Protein AF-A0A430R214-F1 (afdb_monomer_lite)

Secondary structure (DSSP, 8-state):
-PPEE-S--HHHHSS-HHHHHHHHHHHHHHHHHHHHSPPPTT--HHHHHHHHHHHHHHHHHHHHHHHHHHHHTTSSHHHHHHHHHHHTTS-GGGTTS-STTHHHHHHHHHHHHTT-EE-HHHHHHHHT--

Organism: Thermus scotoductus (NCBI:txid37636)

Sequence (130 aa):
MGIPWYFHRSRLWEQDCPTTLKWLWGLWGYYRGLYERPLEEGETREDREEALLEFWCDDWLSLFNLLEAAWRKGCGWEEARRFLEEALTYPPFLRDVEYWPAWMEAFFLHAEAHGKEVAPEARANLLNGL

Foldseek 3Di:
DADADDLDPVVLLPDDLVVLVVLLVVLVVVLVCLQPDDADVVGDPVNSLVVVLVVLQPVVSSNVSSLVSCVVVVHPVVVSVVSVVVVLCRNPQSVPFDDPPRSVVSSQVSNVVVVYHYDPVVSCDRRVDD

Radius of gyration: 14.96 Å; chains: 1; bounding box: 35×36×42 Å

pLDDT: mean 70.32, std 10.88, range [33.16, 91.12]

Structure (mmCIF, N/CA/C/O backbone):
data_AF-A0A430R214-F1
#
_entry.id   AF-A0A430R214-F1
#
loop_
_atom_site.group_PDB
_atom_site.id
_atom_site.type_symbol
_atom_site.label_atom_id
_atom_site.label_alt_id
_atom_site.label_comp_id
_atom_site.label_asym_id
_atom_site.label_entity_id
_atom_site.label_seq_id
_atom_site.pdbx_PDB_ins_code
_atom_site.Cartn_x
_atom_site.Cartn_y
_atom_site.Cartn_z
_atom_site.occupancy
_atom_site.B_iso_or_equiv
_atom_site.auth_seq_id
_atom_site.auth_comp_id
_atom_site.auth_asym_id
_atom_site.auth_atom_id
_atom_site.pdbx_PDB_model_num
ATOM 1 N N . MET A 1 1 ? -5.254 20.655 -10.241 1.00 33.16 1 MET A N 1
AT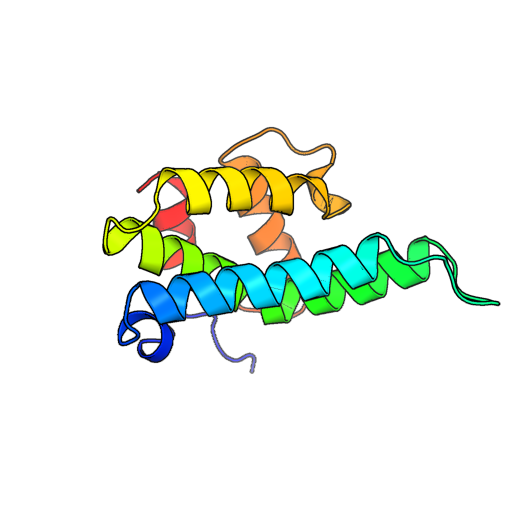OM 2 C CA . MET A 1 1 ? -5.299 20.655 -8.765 1.00 33.16 1 MET A CA 1
ATOM 3 C C . MET A 1 1 ? -5.602 19.227 -8.366 1.00 33.16 1 MET A C 1
ATOM 5 O O . MET A 1 1 ? -6.641 18.727 -8.783 1.00 33.16 1 MET A O 1
ATOM 9 N N . GLY A 1 2 ? -4.637 18.545 -7.744 1.00 35.84 2 GLY A N 1
ATOM 10 C CA . GLY A 1 2 ? -4.799 17.157 -7.305 1.00 35.84 2 GLY A CA 1
ATOM 11 C C . GLY A 1 2 ? -5.877 17.064 -6.229 1.00 35.84 2 GLY A C 1
ATOM 12 O O . GLY A 1 2 ? -6.150 18.044 -5.542 1.00 35.84 2 GLY A O 1
ATOM 13 N N . ILE A 1 3 ? -6.547 15.918 -6.139 1.00 38.62 3 ILE A N 1
ATOM 14 C CA . ILE A 1 3 ? -7.478 15.648 -5.042 1.00 38.62 3 ILE A CA 1
ATOM 15 C C . ILE A 1 3 ? -6.609 15.325 -3.818 1.00 38.62 3 ILE A C 1
ATOM 17 O O . ILE A 1 3 ? -5.824 14.375 -3.913 1.00 38.62 3 ILE A O 1
ATOM 21 N N . PRO A 1 4 ? -6.727 16.066 -2.702 1.00 40.53 4 PRO A N 1
ATOM 22 C CA . PRO A 1 4 ? -5.909 15.805 -1.528 1.00 40.53 4 PRO A CA 1
ATOM 23 C C . PRO A 1 4 ? -6.140 14.379 -1.015 1.00 40.53 4 PRO A C 1
ATOM 25 O O . PRO A 1 4 ? -7.283 13.915 -0.928 1.00 40.53 4 PRO A O 1
ATOM 28 N N . TRP A 1 5 ? -5.067 13.663 -0.675 1.00 47.09 5 TRP A N 1
ATOM 29 C CA . TRP A 1 5 ? -5.125 12.416 0.084 1.00 47.09 5 TRP A CA 1
ATOM 30 C C . TRP A 1 5 ? -5.546 12.728 1.503 1.00 47.09 5 TRP A C 1
ATOM 32 O O . TRP A 1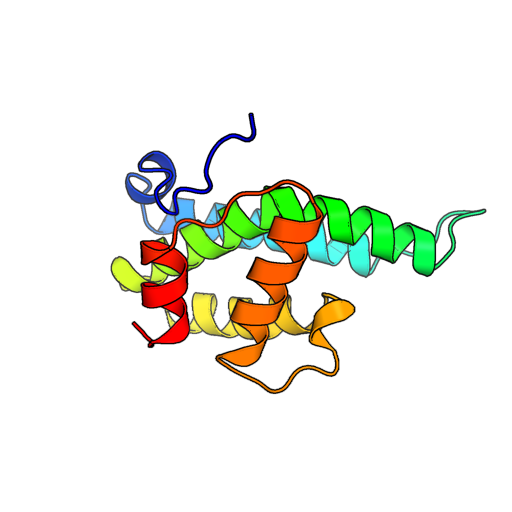 5 ? -4.747 12.886 2.424 1.00 47.09 5 TRP A O 1
ATOM 42 N N . TYR A 1 6 ? -6.844 12.695 1.701 1.00 47.41 6 TYR A N 1
ATOM 43 C CA . TYR A 1 6 ? -7.361 12.377 3.005 1.00 47.41 6 TYR A CA 1
ATOM 44 C C . TYR A 1 6 ? -7.204 10.863 3.179 1.00 47.41 6 TYR A C 1
ATOM 46 O O . TYR A 1 6 ? -7.914 10.069 2.554 1.00 47.41 6 TYR A O 1
ATOM 54 N N . PHE A 1 7 ? -6.308 10.441 4.076 1.00 49.00 7 PHE A N 1
ATOM 55 C CA . PHE A 1 7 ? -6.700 9.315 4.923 1.00 49.00 7 PHE A CA 1
ATOM 56 C C . PHE A 1 7 ? -8.074 9.683 5.465 1.00 49.00 7 PHE A C 1
ATOM 58 O O . PHE A 1 7 ? -8.263 10.842 5.822 1.00 49.00 7 PHE A O 1
ATOM 65 N N . HIS A 1 8 ? -9.016 8.739 5.459 1.00 48.41 8 HIS A N 1
ATOM 66 C CA . HIS A 1 8 ? -10.458 8.958 5.682 1.00 48.41 8 HIS A CA 1
ATOM 67 C C . HIS A 1 8 ? -11.295 9.001 4.395 1.00 48.41 8 HIS A C 1
ATOM 69 O O . HIS A 1 8 ? -12.075 9.922 4.151 1.00 48.41 8 HIS A O 1
ATOM 75 N N . ARG A 1 9 ? -11.301 7.900 3.633 1.00 54.56 9 ARG A N 1
ATOM 76 C CA . ARG A 1 9 ? -12.581 7.508 3.023 1.00 54.56 9 ARG A CA 1
ATOM 77 C C . ARG A 1 9 ? -13.467 6.984 4.152 1.00 54.56 9 ARG A C 1
ATOM 79 O O . ARG A 1 9 ? -13.406 5.799 4.460 1.00 54.56 9 ARG A O 1
ATOM 86 N N . SER A 1 10 ? -14.287 7.850 4.756 1.00 54.88 10 SER A N 1
ATOM 87 C CA . SER A 1 10 ? -15.274 7.484 5.799 1.00 54.88 10 SER A CA 1
ATOM 88 C C . SER A 1 10 ? -16.050 6.206 5.452 1.00 54.88 10 SER A C 1
ATOM 90 O O . SER A 1 10 ? -16.293 5.346 6.293 1.00 54.88 10 SER A O 1
ATOM 92 N N . ARG A 1 11 ? -16.321 6.022 4.160 1.00 57.91 11 ARG A N 1
ATOM 93 C CA . ARG A 1 11 ? -16.996 4.860 3.584 1.00 57.91 11 ARG A CA 1
ATOM 94 C C . ARG A 1 11 ? -16.297 3.511 3.807 1.00 57.91 11 ARG A C 1
ATOM 96 O O . ARG A 1 11 ? -16.968 2.487 3.781 1.00 57.91 11 ARG A O 1
ATOM 103 N N . LEU A 1 12 ? -14.975 3.478 3.993 1.00 60.97 12 LEU A N 1
ATOM 104 C CA . LEU A 1 12 ? -14.231 2.253 4.337 1.00 60.97 12 LEU A CA 1
ATOM 105 C C . LEU A 1 12 ? -14.349 1.927 5.832 1.00 60.97 12 LEU A C 1
ATOM 107 O O . LEU A 1 12 ? -14.280 0.767 6.238 1.00 60.97 12 LEU A O 1
ATOM 111 N N . TRP A 1 13 ? -14.580 2.944 6.658 1.00 62.25 13 TRP A N 1
ATOM 112 C CA . TRP A 1 13 ? -14.736 2.793 8.099 1.00 62.25 13 TRP A CA 1
ATOM 113 C C . TRP A 1 13 ? -16.125 2.312 8.488 1.00 62.25 13 TRP A C 1
ATOM 115 O O . TRP A 1 13 ? -16.241 1.492 9.393 1.00 62.25 13 TRP A O 1
ATOM 125 N N . GLU A 1 14 ? -17.147 2.755 7.760 1.00 67.19 14 GLU A N 1
ATOM 126 C CA . GLU A 1 14 ? -18.545 2.352 7.945 1.00 67.19 14 GLU A CA 1
ATOM 127 C C . GLU A 1 14 ? -18.802 0.861 7.654 1.00 67.19 14 GLU A C 1
ATOM 129 O O . GLU A 1 14 ? -19.845 0.334 8.033 1.00 67.19 14 GLU A O 1
ATOM 134 N N . GLN A 1 15 ? -17.871 0.162 6.995 1.00 73.06 15 GLN A N 1
ATOM 135 C CA . GLN A 1 15 ? -18.011 -1.268 6.697 1.00 73.06 15 GLN A CA 1
ATOM 136 C C . GLN A 1 15 ? -17.850 -2.142 7.949 1.00 73.06 15 GLN A C 1
ATOM 138 O O . GLN A 1 15 ? -17.120 -1.792 8.873 1.00 73.06 15 GLN A O 1
ATOM 143 N N . ASP A 1 16 ? -18.478 -3.316 7.986 1.00 80.69 16 ASP A N 1
ATOM 144 C CA . ASP A 1 16 ? -18.232 -4.288 9.055 1.00 80.69 16 ASP A CA 1
ATOM 145 C C . ASP A 1 16 ? -16.861 -4.984 8.899 1.00 80.69 16 ASP A C 1
ATOM 147 O O . ASP A 1 16 ? -16.238 -4.962 7.835 1.00 80.69 16 ASP A O 1
ATOM 151 N N . CYS A 1 17 ? -16.361 -5.589 9.982 1.00 75.38 17 CYS A N 1
ATOM 152 C CA . CYS A 1 17 ? -15.065 -6.278 9.983 1.00 75.38 17 CYS A CA 1
ATOM 153 C C . CYS A 1 17 ? -14.944 -7.381 8.911 1.00 75.38 17 CYS A C 1
ATOM 155 O O . CYS A 1 17 ? -13.919 -7.412 8.226 1.00 75.38 17 CYS A O 1
ATOM 157 N N . PRO A 1 18 ? -15.944 -8.267 8.706 1.00 80.88 18 PRO A N 1
ATOM 158 C CA . PRO A 1 18 ? -15.879 -9.275 7.649 1.00 80.88 18 PRO A CA 1
ATOM 159 C C . PRO A 1 18 ? -15.723 -8.668 6.255 1.00 80.88 18 PRO A C 1
ATOM 161 O O . PRO A 1 18 ? -14.936 -9.168 5.450 1.00 80.88 18 PRO A O 1
ATOM 164 N N . THR A 1 19 ? -16.431 -7.574 5.971 1.00 82.19 19 THR A N 1
ATOM 165 C CA . THR A 1 19 ? -16.327 -6.881 4.689 1.00 82.19 19 THR A CA 1
ATOM 166 C C . THR A 1 19 ? -14.953 -6.235 4.553 1.00 82.19 19 THR A C 1
ATOM 168 O O . THR A 1 19 ? -14.278 -6.500 3.561 1.00 82.19 19 THR A O 1
ATOM 171 N N . THR A 1 20 ? -14.479 -5.493 5.561 1.00 75.75 20 THR A N 1
ATOM 172 C CA . THR A 1 20 ? -13.132 -4.890 5.567 1.00 75.75 20 THR A CA 1
ATOM 173 C C . THR A 1 20 ? -12.041 -5.930 5.284 1.00 75.75 20 THR A C 1
ATOM 175 O O . THR A 1 20 ? -11.224 -5.728 4.386 1.00 75.75 20 THR A O 1
ATOM 178 N N . LEU A 1 21 ? -12.063 -7.074 5.976 1.00 75.62 21 LEU A N 1
ATOM 179 C CA . LEU A 1 21 ? -11.090 -8.148 5.758 1.00 75.62 21 LEU A CA 1
ATOM 180 C C . LEU A 1 21 ? -11.227 -8.770 4.363 1.00 75.62 21 LEU A C 1
ATOM 182 O O . LEU A 1 21 ? -10.223 -9.013 3.702 1.00 75.62 21 LEU A O 1
ATOM 186 N N . LYS A 1 22 ? -12.448 -8.990 3.863 1.00 82.94 22 LYS A N 1
ATOM 187 C CA . LYS A 1 22 ? -12.668 -9.517 2.506 1.00 82.94 22 LYS A CA 1
ATOM 188 C C . LYS A 1 22 ? -12.078 -8.603 1.429 1.00 82.94 22 LYS A C 1
ATOM 190 O O . LYS A 1 22 ? -11.460 -9.104 0.493 1.00 82.94 22 LYS A O 1
ATOM 195 N N . TRP A 1 23 ? -12.267 -7.288 1.549 1.00 79.38 23 TRP A N 1
ATOM 196 C CA . TRP A 1 23 ? -11.681 -6.318 0.619 1.00 79.38 23 TRP A CA 1
ATOM 197 C C . TRP A 1 23 ? -10.158 -6.334 0.680 1.00 79.38 23 TRP A C 1
ATOM 199 O O . TRP A 1 23 ? -9.517 -6.365 -0.367 1.00 79.38 23 TRP A O 1
ATOM 209 N N . LEU A 1 24 ? -9.599 -6.387 1.890 1.00 75.81 24 LEU A N 1
ATOM 210 C CA . LEU A 1 24 ? -8.161 -6.485 2.113 1.00 75.81 24 LEU A CA 1
ATOM 211 C C . LEU A 1 24 ? -7.569 -7.709 1.389 1.00 75.81 24 LEU A C 1
ATOM 213 O O . LEU A 1 24 ? -6.654 -7.575 0.578 1.00 75.81 24 LEU A O 1
ATOM 217 N N . TRP A 1 25 ? -8.155 -8.892 1.604 1.00 78.88 25 TRP A N 1
ATOM 218 C CA . TRP A 1 25 ? -7.731 -10.134 0.950 1.00 78.88 25 TRP A CA 1
ATOM 219 C C . TRP A 1 25 ? -7.909 -10.111 -0.568 1.00 78.88 25 TRP A C 1
ATOM 221 O O . TRP A 1 25 ? -7.054 -10.622 -1.288 1.00 78.88 25 TRP A O 1
ATOM 231 N N . GLY A 1 26 ? -9.005 -9.533 -1.065 1.00 82.75 26 GLY A N 1
ATOM 232 C CA . GLY A 1 26 ? -9.268 -9.439 -2.501 1.00 82.75 26 GLY A CA 1
ATOM 233 C C . GLY A 1 26 ? -8.241 -8.569 -3.221 1.00 82.75 26 GLY A C 1
ATOM 234 O O . GLY A 1 26 ? -7.702 -8.976 -4.249 1.00 82.75 26 GLY A O 1
ATOM 235 N N . LEU A 1 27 ? -7.932 -7.404 -2.651 1.00 78.00 27 LEU A N 1
ATOM 236 C CA . LEU A 1 27 ? -6.966 -6.471 -3.222 1.00 78.00 27 LEU A CA 1
ATOM 237 C C . LEU A 1 27 ? -5.550 -7.060 -3.232 1.00 78.00 27 LEU A C 1
ATOM 239 O O . LEU A 1 27 ? -4.821 -6.934 -4.213 1.00 78.00 27 LEU A O 1
ATOM 243 N N . TRP A 1 28 ? -5.192 -7.780 -2.171 1.00 77.19 28 TRP A N 1
ATOM 244 C CA . TRP A 1 28 ? -3.929 -8.504 -2.106 1.00 77.19 28 TRP A CA 1
ATOM 245 C C . TRP A 1 28 ? -3.823 -9.652 -3.084 1.00 77.19 28 TRP A C 1
ATOM 247 O O . TRP A 1 28 ? -2.823 -9.758 -3.785 1.00 77.19 28 TRP A O 1
ATOM 257 N N . GLY A 1 29 ? -4.845 -10.505 -3.155 1.00 81.56 29 GLY A N 1
ATOM 258 C CA . GLY A 1 29 ? -4.850 -11.621 -4.095 1.00 81.56 29 GLY A CA 1
ATOM 259 C C . GLY A 1 29 ? -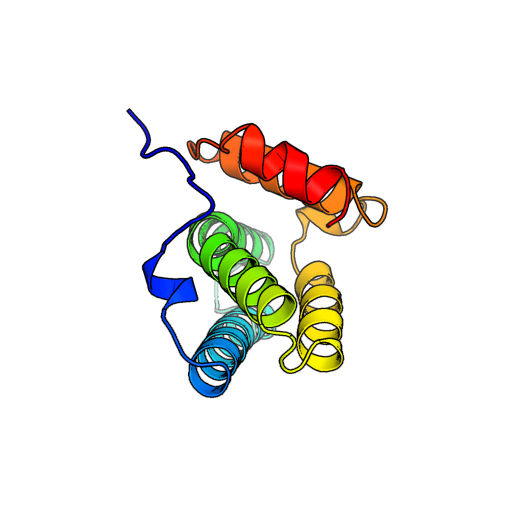4.693 -11.136 -5.535 1.00 81.56 29 GLY A C 1
ATOM 260 O O . GLY A 1 29 ? -3.954 -11.741 -6.309 1.00 81.56 29 GLY A O 1
ATOM 261 N N . TYR A 1 30 ? -5.325 -10.009 -5.869 1.00 82.50 30 TYR A N 1
ATOM 262 C CA . TYR A 1 30 ? -5.156 -9.355 -7.161 1.00 82.50 30 TYR A CA 1
ATOM 263 C C . TYR A 1 30 ? -3.711 -8.890 -7.385 1.00 82.50 30 TYR A C 1
ATOM 265 O O . TYR A 1 30 ? -3.086 -9.286 -8.368 1.00 82.50 30 TYR A O 1
AT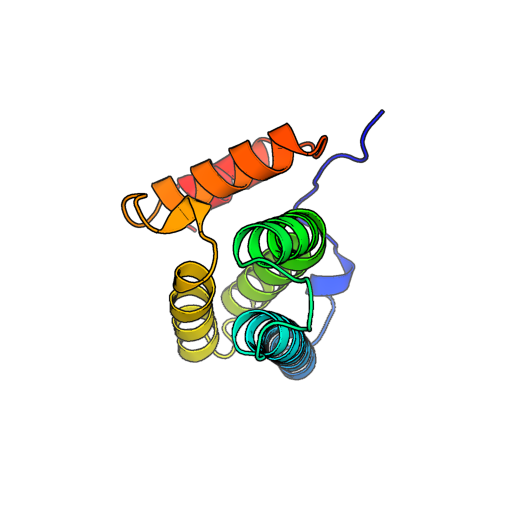OM 273 N N . TYR A 1 31 ? -3.156 -8.119 -6.447 1.00 78.31 31 TYR A N 1
ATOM 274 C CA . TYR A 1 31 ? -1.792 -7.606 -6.539 1.00 78.31 31 TYR A CA 1
ATOM 275 C C . TYR A 1 31 ? -0.746 -8.725 -6.651 1.00 78.31 31 TYR A C 1
ATOM 277 O O . TYR A 1 31 ? 0.089 -8.736 -7.556 1.00 78.31 31 TYR A O 1
ATOM 285 N N . ARG A 1 32 ? -0.824 -9.708 -5.752 1.00 80.00 32 ARG A N 1
ATOM 286 C CA . ARG A 1 32 ? 0.059 -10.870 -5.736 1.00 80.00 32 ARG A CA 1
ATOM 287 C C . ARG A 1 32 ? -0.030 -11.643 -7.049 1.00 80.00 32 ARG A C 1
ATOM 289 O O . ARG A 1 32 ? 1.001 -11.993 -7.611 1.00 80.00 32 ARG A O 1
ATOM 296 N N . GLY A 1 33 ? -1.238 -11.839 -7.580 1.00 84.50 33 GLY A N 1
ATOM 297 C CA . GLY A 1 33 ? -1.443 -12.471 -8.883 1.00 84.50 33 GLY A CA 1
ATOM 298 C C . GLY A 1 33 ? -0.763 -11.715 -10.029 1.00 84.50 33 GLY A C 1
ATOM 299 O O . GLY A 1 33 ? -0.133 -12.336 -10.883 1.00 84.50 33 GLY A O 1
ATOM 300 N N . LEU A 1 34 ? -0.821 -10.380 -10.027 1.00 80.81 34 LEU A N 1
ATOM 301 C CA . LEU A 1 34 ? -0.109 -9.554 -11.007 1.00 80.81 34 LEU A CA 1
ATOM 302 C C . LEU A 1 34 ? 1.415 -9.641 -10.854 1.00 80.81 34 LEU A C 1
ATOM 304 O O . LEU A 1 34 ? 2.137 -9.669 -11.850 1.00 80.81 34 LEU A O 1
ATOM 308 N N . TYR A 1 35 ? 1.926 -9.703 -9.629 1.00 81.19 35 TYR A N 1
ATOM 309 C CA . TYR A 1 35 ? 3.364 -9.802 -9.387 1.00 81.19 35 TYR A CA 1
ATOM 310 C C . TYR A 1 35 ? 3.935 -11.186 -9.727 1.00 81.19 35 TYR A C 1
ATOM 312 O O . TYR A 1 35 ? 5.010 -11.288 -10.322 1.00 81.19 35 TYR A O 1
ATOM 320 N N . GLU A 1 36 ? 3.227 -12.253 -9.355 1.00 85.00 36 GLU A N 1
ATOM 321 C CA . GLU A 1 36 ? 3.691 -13.639 -9.479 1.00 85.00 36 GLU A CA 1
ATOM 322 C C . GLU A 1 36 ? 3.422 -14.247 -10.863 1.00 85.00 36 GLU A C 1
ATOM 324 O O . GLU A 1 36 ? 4.038 -15.260 -11.203 1.00 85.00 36 GLU A O 1
ATOM 329 N N . ARG A 1 37 ? 2.540 -13.659 -11.690 1.00 88.06 37 ARG A N 1
ATOM 330 C CA . ARG A 1 37 ? 2.270 -14.211 -13.029 1.00 88.06 37 ARG A CA 1
ATOM 331 C C . ARG A 1 37 ? 3.537 -14.245 -13.898 1.00 88.06 37 ARG A C 1
ATOM 333 O O . ARG A 1 37 ? 4.403 -13.371 -13.757 1.00 88.06 37 ARG A O 1
ATOM 340 N N . PRO A 1 38 ? 3.654 -15.204 -14.834 1.00 90.44 38 PRO A N 1
ATOM 341 C CA . PRO A 1 38 ? 4.702 -15.181 -15.851 1.00 90.44 38 PRO A CA 1
ATOM 342 C C . PRO A 1 38 ? 4.679 -13.878 -16.657 1.00 90.44 38 PRO A C 1
ATOM 344 O O . PRO A 1 38 ? 3.622 -13.263 -16.812 1.00 90.44 38 PRO A O 1
ATOM 347 N N . LEU A 1 39 ? 5.849 -13.444 -17.133 1.00 89.50 39 LEU A N 1
ATOM 348 C CA . LEU A 1 39 ? 5.933 -12.326 -18.076 1.00 89.50 39 LEU A CA 1
ATOM 349 C C . LEU A 1 39 ? 5.282 -12.736 -19.395 1.00 89.50 39 LEU A C 1
ATOM 351 O O . LEU A 1 39 ? 5.468 -13.863 -19.860 1.00 89.50 39 LEU A O 1
ATOM 355 N N . GLU A 1 40 ? 4.499 -11.827 -19.959 1.00 89.44 40 GLU A N 1
ATOM 356 C CA . GLU A 1 40 ? 3.937 -11.989 -21.294 1.00 89.44 40 GLU A CA 1
ATOM 357 C C . GLU A 1 40 ? 5.011 -11.749 -22.365 1.00 89.44 40 GLU A C 1
ATOM 359 O O . GLU A 1 40 ? 6.073 -11.180 -22.104 1.00 89.44 40 GLU A O 1
ATOM 364 N N .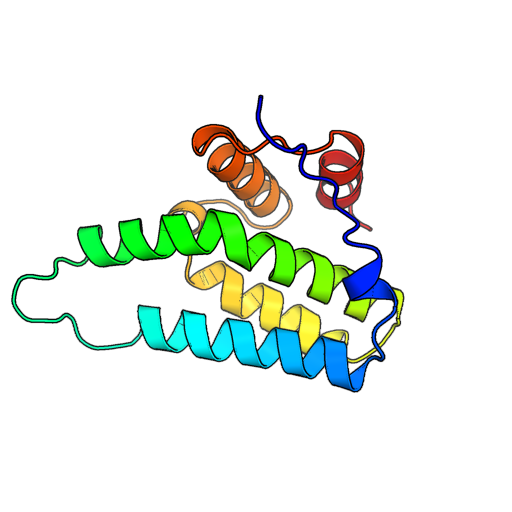 GLU A 1 41 ? 4.770 -12.230 -23.584 1.00 91.12 41 GLU A N 1
ATOM 365 C CA . GLU A 1 41 ? 5.717 -12.051 -24.683 1.00 91.12 41 GLU A CA 1
ATOM 366 C C . GLU A 1 41 ? 5.887 -10.555 -24.993 1.00 91.12 41 GLU A C 1
ATOM 368 O O . GLU A 1 41 ? 4.936 -9.876 -25.372 1.00 91.12 41 GLU A O 1
ATOM 373 N N . GLY A 1 42 ? 7.108 -10.044 -24.811 1.00 88.69 42 GLY A N 1
ATOM 374 C CA . GLY A 1 42 ? 7.424 -8.621 -24.967 1.00 88.69 42 GLY A CA 1
ATOM 375 C C . GLY A 1 42 ? 7.301 -7.782 -23.690 1.00 88.69 42 GLY A C 1
ATOM 376 O O . GLY A 1 42 ? 7.665 -6.613 -23.731 1.00 88.69 42 GLY A O 1
ATOM 377 N N . GLU A 1 43 ? 6.858 -8.356 -22.568 1.00 90.56 43 GLU A N 1
ATOM 378 C CA . GLU A 1 43 ? 6.837 -7.692 -21.259 1.00 90.56 43 GLU A CA 1
ATOM 379 C C . GLU A 1 43 ? 8.185 -7.878 -20.547 1.00 90.56 43 GLU A C 1
ATOM 381 O O . GLU A 1 43 ? 8.631 -9.005 -20.302 1.00 90.56 43 GLU A O 1
ATOM 386 N N . THR A 1 44 ? 8.842 -6.781 -20.175 1.00 88.19 44 THR A N 1
ATOM 387 C CA . THR A 1 44 ? 10.030 -6.833 -19.320 1.00 88.19 44 THR A CA 1
ATOM 388 C C . THR A 1 44 ? 9.652 -6.813 -17.840 1.00 88.19 44 THR A C 1
ATOM 390 O O . THR A 1 44 ? 8.534 -6.478 -17.440 1.00 88.19 44 THR A O 1
ATOM 393 N N . ARG A 1 45 ? 10.609 -7.176 -16.978 1.00 84.12 45 ARG A N 1
ATOM 394 C CA . ARG A 1 45 ? 10.413 -7.055 -15.530 1.00 84.12 45 ARG A CA 1
ATOM 395 C C . ARG A 1 45 ? 10.219 -5.598 -15.099 1.00 84.12 45 ARG A C 1
ATOM 397 O O . ARG A 1 45 ? 9.471 -5.362 -14.161 1.00 84.12 45 ARG A O 1
ATOM 404 N N . GLU A 1 46 ? 10.865 -4.663 -15.784 1.00 82.06 46 GLU A N 1
ATOM 405 C CA . GLU A 1 46 ? 10.736 -3.228 -15.526 1.00 82.06 46 GLU A CA 1
ATOM 406 C C . GLU A 1 46 ? 9.332 -2.734 -15.892 1.00 82.06 46 GLU A C 1
ATOM 408 O O . GLU A 1 46 ? 8.706 -2.089 -15.058 1.00 82.06 46 GLU A O 1
ATOM 413 N N . ASP A 1 47 ? 8.780 -3.149 -17.040 1.00 82.56 47 ASP A N 1
ATOM 414 C CA . ASP A 1 47 ? 7.404 -2.802 -17.445 1.00 82.56 47 ASP A CA 1
ATOM 415 C C . ASP A 1 47 ? 6.372 -3.302 -16.422 1.00 82.56 47 ASP A C 1
ATOM 417 O O . ASP A 1 47 ? 5.434 -2.595 -16.048 1.00 82.56 47 ASP A O 1
ATOM 421 N N . ARG A 1 48 ? 6.565 -4.531 -15.920 1.00 84.81 48 ARG A N 1
ATOM 422 C CA . ARG A 1 48 ? 5.750 -5.087 -14.832 1.00 84.81 48 ARG A CA 1
ATOM 423 C C . ARG A 1 48 ? 5.863 -4.224 -13.585 1.00 84.81 48 ARG A C 1
ATOM 425 O O . ARG A 1 48 ? 4.854 -3.932 -12.952 1.00 84.81 48 ARG A O 1
ATOM 432 N N . GLU A 1 49 ? 7.084 -3.897 -13.181 1.00 79.00 49 GLU A N 1
ATOM 433 C CA . GLU A 1 49 ? 7.325 -3.121 -11.972 1.00 79.00 49 GLU A CA 1
ATOM 434 C C . GLU A 1 49 ? 6.700 -1.729 -12.093 1.00 79.00 49 GLU A C 1
ATOM 436 O O . GLU A 1 49 ? 5.993 -1.345 -11.170 1.00 79.00 49 GLU A O 1
ATOM 441 N N . GLU A 1 50 ? 6.812 -1.052 -13.237 1.00 76.94 50 GLU A N 1
ATOM 442 C CA . GLU A 1 50 ? 6.147 0.227 -13.523 1.00 76.94 50 GLU A CA 1
ATOM 443 C C . GLU A 1 50 ? 4.614 0.127 -13.465 1.00 76.94 50 GLU A C 1
ATOM 445 O O . GLU A 1 50 ? 3.972 0.915 -12.771 1.00 76.94 50 GLU A O 1
ATOM 450 N N . ALA A 1 51 ? 4.013 -0.891 -14.089 1.00 76.56 51 ALA A N 1
ATOM 451 C CA . ALA A 1 51 ? 2.568 -1.123 -14.003 1.00 76.56 51 ALA A CA 1
ATOM 452 C C . ALA A 1 51 ? 2.107 -1.384 -12.559 1.00 76.56 51 ALA A C 1
ATOM 454 O O . ALA A 1 51 ? 1.025 -0.968 -12.137 1.00 76.56 51 ALA A O 1
ATOM 455 N N . LEU A 1 52 ? 2.944 -2.059 -11.767 1.00 76.31 52 LEU A N 1
ATOM 456 C CA . LEU A 1 52 ? 2.688 -2.220 -10.346 1.00 76.31 52 LEU A CA 1
ATOM 457 C C . LEU A 1 52 ? 2.836 -0.882 -9.610 1.00 76.31 52 LEU A C 1
ATOM 459 O O . LEU A 1 52 ? 2.047 -0.661 -8.702 1.00 76.31 52 LEU A O 1
ATOM 463 N N . LEU A 1 53 ? 3.770 0.016 -9.970 1.00 70.50 53 LEU A N 1
ATOM 464 C CA . LEU A 1 53 ? 3.903 1.371 -9.378 1.00 70.50 53 LEU A CA 1
ATOM 465 C C . LEU A 1 53 ? 2.627 2.202 -9.547 1.00 70.50 53 LEU A C 1
ATOM 467 O O . LEU A 1 53 ? 2.206 2.888 -8.614 1.00 70.50 53 LEU A O 1
ATOM 471 N N . GLU A 1 54 ? 1.947 2.081 -10.683 1.00 67.38 54 GLU A N 1
ATOM 472 C CA . GLU A 1 54 ? 0.648 2.728 -10.880 1.00 67.38 54 GLU A CA 1
ATOM 473 C C . GLU A 1 54 ? -0.423 2.150 -9.933 1.00 67.38 54 GLU A C 1
ATOM 475 O O . GLU A 1 54 ? -1.121 2.899 -9.243 1.00 67.38 54 GLU A O 1
ATOM 480 N N . PHE A 1 55 ? -0.477 0.820 -9.787 1.00 67.38 55 PHE A N 1
ATOM 481 C CA . PHE A 1 55 ? -1.319 0.153 -8.782 1.00 67.38 55 PHE A CA 1
ATOM 482 C C . PHE A 1 55 ? -0.962 0.582 -7.344 1.00 67.38 55 PHE A C 1
ATOM 484 O O . PHE A 1 55 ? -1.844 0.800 -6.505 1.00 67.38 55 PHE A O 1
ATOM 491 N N . TRP A 1 56 ? 0.332 0.762 -7.058 1.00 66.50 56 TRP A N 1
ATOM 492 C CA . TRP A 1 56 ? 0.849 1.232 -5.772 1.00 66.50 56 TRP A CA 1
ATOM 493 C C . TRP A 1 56 ? 0.358 2.646 -5.423 1.00 66.50 56 TRP A C 1
ATOM 495 O O . TRP A 1 56 ? 0.270 2.977 -4.241 1.00 66.50 56 TRP A O 1
ATOM 505 N N . CYS A 1 57 ? -0.019 3.468 -6.405 1.00 64.38 57 CYS A N 1
ATOM 506 C CA . CYS A 1 57 ? -0.504 4.828 -6.168 1.00 64.38 57 CYS A CA 1
ATOM 507 C C . CYS A 1 57 ? -2.001 4.918 -5.833 1.00 64.38 57 CYS A C 1
ATOM 509 O O . CYS A 1 57 ? -2.387 5.758 -5.015 1.00 64.38 57 CYS A O 1
ATOM 511 N N . ASP A 1 58 ? -2.847 4.094 -6.455 1.00 67.12 58 ASP A N 1
ATOM 512 C CA . ASP A 1 58 ? -4.309 4.209 -6.333 1.00 67.12 58 ASP A CA 1
ATOM 513 C C . ASP A 1 58 ? -4.926 3.189 -5.367 1.00 67.12 58 ASP A C 1
ATOM 515 O O . ASP A 1 58 ? -5.783 3.538 -4.544 1.00 67.12 58 ASP A O 1
ATOM 519 N N . ASP A 1 59 ? -4.465 1.941 -5.409 1.00 69.19 59 ASP A N 1
ATOM 520 C CA . ASP A 1 59 ? -5.088 0.840 -4.675 1.00 69.19 59 ASP A CA 1
ATOM 521 C C . ASP A 1 59 ? -4.463 0.625 -3.292 1.00 69.19 59 ASP A C 1
ATOM 523 O O . ASP A 1 59 ? -5.162 0.304 -2.325 1.00 69.19 59 ASP A O 1
ATOM 527 N N . TRP A 1 60 ? -3.172 0.913 -3.132 1.00 68.88 60 TRP A N 1
ATOM 528 C CA . TRP A 1 60 ? -2.486 0.767 -1.845 1.00 68.88 60 TRP A CA 1
ATOM 529 C C . TRP A 1 60 ? -2.998 1.727 -0.759 1.00 68.88 60 TRP A C 1
ATOM 531 O O . TRP A 1 60 ? -3.020 1.406 0.428 1.00 68.88 60 TRP A O 1
ATOM 541 N N . LEU A 1 61 ? -3.517 2.888 -1.154 1.00 65.06 61 LEU A N 1
ATOM 542 C CA . LEU A 1 61 ? -4.252 3.766 -0.246 1.00 65.06 61 LEU A CA 1
ATOM 543 C C . LEU A 1 61 ? -5.478 3.084 0.350 1.00 65.06 61 LEU A C 1
ATOM 545 O O . LEU A 1 61 ? -5.757 3.204 1.545 1.00 65.06 61 LEU A O 1
ATOM 549 N N . SER A 1 62 ? -6.240 2.391 -0.493 1.00 71.12 62 SER A N 1
ATOM 550 C CA . SER A 1 62 ? -7.408 1.642 -0.044 1.00 71.12 62 SER A CA 1
ATOM 551 C C . SER A 1 62 ? -6.972 0.525 0.901 1.00 71.12 62 SER A C 1
ATOM 553 O O . SER A 1 62 ? -7.610 0.327 1.931 1.00 71.12 62 SER A O 1
ATOM 555 N N . LEU A 1 63 ? -5.839 -0.120 0.616 1.00 70.81 63 LEU A N 1
ATOM 556 C CA . LEU A 1 63 ? -5.221 -1.135 1.466 1.00 70.81 63 LEU A CA 1
ATOM 557 C C . LEU A 1 63 ? -4.827 -0.590 2.848 1.00 70.81 63 LEU A C 1
ATOM 559 O O . LEU A 1 63 ? -5.260 -1.146 3.854 1.00 70.81 63 LEU A O 1
ATOM 563 N N . PHE A 1 64 ? -4.094 0.525 2.927 1.00 70.25 64 PHE A N 1
ATOM 564 C CA . PHE A 1 64 ? -3.739 1.147 4.209 1.00 70.25 64 PHE A CA 1
ATOM 565 C C . PHE A 1 64 ? -4.967 1.596 5.001 1.00 70.25 64 PHE A C 1
ATOM 567 O O . PHE A 1 64 ? -5.039 1.354 6.203 1.00 70.25 64 PHE A O 1
ATOM 574 N N . ASN A 1 65 ? -5.964 2.196 4.342 1.00 71.12 65 ASN A N 1
ATOM 575 C CA . ASN A 1 65 ? -7.206 2.586 5.011 1.00 71.12 65 ASN A CA 1
ATOM 576 C C . ASN A 1 65 ? -7.980 1.363 5.540 1.00 71.12 65 ASN A C 1
ATOM 578 O O . ASN A 1 65 ? -8.582 1.437 6.610 1.00 71.12 65 ASN A O 1
ATOM 582 N N . LEU A 1 66 ? -7.978 0.241 4.812 1.00 71.00 66 LEU A N 1
ATOM 583 C CA . LEU A 1 66 ? -8.596 -1.014 5.252 1.00 71.00 66 LEU A CA 1
ATOM 584 C C . LEU A 1 66 ? -7.829 -1.644 6.422 1.00 71.00 66 LEU A C 1
ATOM 586 O O . LEU A 1 66 ? -8.462 -2.134 7.357 1.00 71.00 66 LEU A O 1
ATOM 590 N N . LEU A 1 67 ? -6.495 -1.591 6.408 1.00 70.19 67 LEU A N 1
ATOM 591 C CA . LEU A 1 67 ? -5.646 -2.053 7.509 1.00 70.19 67 LEU A CA 1
ATOM 592 C C . LEU A 1 67 ? -5.842 -1.221 8.774 1.00 70.19 67 LEU A C 1
ATOM 594 O O . LEU A 1 67 ? -6.062 -1.780 9.847 1.00 70.19 67 LEU A O 1
ATOM 598 N N . GLU A 1 68 ? -5.831 0.105 8.647 1.00 69.88 68 GLU A N 1
ATOM 599 C CA . GLU A 1 68 ? -6.114 1.011 9.758 1.00 69.88 68 GLU A CA 1
ATOM 600 C C . GLU A 1 68 ? -7.527 0.767 10.308 1.00 69.88 68 GLU A C 1
ATOM 602 O O . GLU A 1 68 ? -7.720 0.688 11.522 1.00 69.88 68 GLU A O 1
ATOM 607 N N . ALA A 1 69 ? -8.520 0.587 9.429 1.00 72.25 69 ALA A N 1
ATOM 608 C CA . ALA A 1 69 ? -9.887 0.280 9.834 1.00 72.25 69 ALA A CA 1
ATOM 609 C C . ALA A 1 69 ? -9.986 -1.060 10.580 1.00 72.25 69 ALA A C 1
ATOM 611 O O . ALA A 1 69 ? -10.678 -1.128 11.594 1.00 72.25 69 ALA A O 1
ATOM 612 N N . ALA A 1 70 ? -9.306 -2.110 10.111 1.00 69.44 70 ALA A N 1
ATOM 613 C CA . ALA A 1 70 ? -9.271 -3.413 10.776 1.00 69.44 70 ALA A CA 1
ATOM 614 C C . ALA A 1 70 ? -8.606 -3.325 12.160 1.00 69.44 70 ALA A C 1
ATOM 616 O O . ALA A 1 70 ? -9.158 -3.827 13.142 1.00 69.44 70 ALA A O 1
ATOM 617 N N . TRP A 1 71 ? -7.479 -2.610 12.258 1.00 66.75 71 TRP A N 1
ATOM 618 C CA . TRP A 1 71 ? -6.778 -2.379 13.520 1.00 66.75 71 TRP A CA 1
ATOM 619 C C . TRP A 1 71 ? -7.627 -1.596 14.527 1.00 66.75 71 TRP A C 1
ATOM 621 O O . TRP A 1 71 ? -7.835 -2.072 15.643 1.00 66.75 71 TRP A O 1
ATOM 631 N N . ARG A 1 72 ? -8.203 -0.449 14.135 1.00 65.88 72 ARG A N 1
ATOM 632 C CA . ARG A 1 72 ? -9.053 0.376 15.019 1.00 65.88 72 ARG A CA 1
ATOM 633 C C . ARG A 1 72 ? -10.293 -0.368 15.513 1.00 65.88 72 ARG A C 1
ATOM 635 O O . ARG A 1 72 ? -10.761 -0.114 16.619 1.00 65.88 72 ARG A O 1
ATOM 642 N N . LYS A 1 73 ? -10.839 -1.276 14.700 1.00 73.25 73 LYS A N 1
ATOM 643 C CA . LYS A 1 73 ? -11.989 -2.119 15.062 1.00 73.25 73 LYS A CA 1
ATOM 644 C C . LYS A 1 73 ? -11.595 -3.344 15.901 1.00 73.25 73 LYS A C 1
ATOM 646 O O . LYS A 1 73 ? -12.481 -4.064 16.354 1.00 73.25 73 LYS A O 1
ATOM 651 N N . GLY A 1 74 ? -10.299 -3.593 16.106 1.00 68.62 74 GLY A N 1
ATOM 652 C CA . GLY A 1 74 ? -9.790 -4.732 16.870 1.00 68.62 74 GLY A CA 1
ATOM 653 C C . GLY A 1 74 ? -10.063 -6.087 16.217 1.00 68.62 74 GLY A C 1
ATOM 654 O O . GLY A 1 74 ? -10.115 -7.098 16.915 1.00 68.62 74 GLY A O 1
ATOM 655 N N . CYS A 1 75 ? -10.274 -6.131 14.900 1.00 71.06 75 CYS A N 1
ATOM 656 C CA . CYS A 1 75 ? -10.627 -7.361 14.201 1.00 71.06 75 CYS A CA 1
ATOM 657 C C . CYS A 1 75 ? -9.473 -7.884 13.346 1.00 71.06 75 CYS A C 1
ATOM 659 O O . CYS A 1 75 ? -8.978 -7.198 12.457 1.00 71.06 75 CYS A O 1
ATOM 661 N N . GLY A 1 76 ? -9.066 -9.128 13.629 1.00 68.12 76 GLY A N 1
ATOM 662 C CA . GLY A 1 76 ? -8.036 -9.840 12.872 1.00 68.12 76 GLY A CA 1
ATOM 663 C C . GLY A 1 76 ? -6.690 -9.119 12.861 1.00 68.12 76 GLY A C 1
ATOM 664 O O . GLY A 1 76 ? -6.073 -9.016 11.809 1.00 68.12 76 GLY A O 1
ATOM 665 N N . TRP A 1 77 ? -6.267 -8.543 13.996 1.00 68.75 77 TRP A N 1
ATOM 666 C CA . TRP A 1 77 ? -5.017 -7.776 14.090 1.00 68.75 77 TRP A CA 1
ATOM 667 C C . TRP A 1 77 ? -3.800 -8.586 13.646 1.00 68.75 77 TRP A C 1
ATOM 669 O O . TRP A 1 77 ? -2.958 -8.067 12.919 1.00 68.75 77 TRP A O 1
ATOM 679 N N . GLU A 1 78 ? -3.715 -9.856 14.046 1.00 73.38 78 GLU A N 1
ATOM 680 C CA . GLU A 1 78 ? -2.615 -10.726 13.629 1.00 73.38 78 GLU A CA 1
ATOM 681 C C . GLU A 1 78 ? -2.648 -10.974 12.118 1.00 73.38 78 GLU A C 1
ATOM 683 O O . GLU A 1 78 ? -1.613 -10.904 11.456 1.00 73.38 78 GLU A O 1
ATOM 688 N N . GLU A 1 79 ? -3.832 -11.184 11.543 1.00 71.50 79 GLU A N 1
ATOM 689 C CA . GLU A 1 79 ? -4.013 -11.353 10.106 1.00 71.50 79 GLU A CA 1
ATOM 690 C C . GLU A 1 79 ? -3.704 -10.075 9.321 1.00 71.50 79 GLU A C 1
ATOM 692 O O . GLU A 1 79 ? -3.002 -10.147 8.315 1.00 71.50 79 GLU A O 1
ATOM 697 N N . ALA A 1 80 ? -4.177 -8.917 9.785 1.00 67.44 80 ALA A N 1
ATOM 698 C CA . ALA A 1 80 ? -3.929 -7.608 9.184 1.00 67.44 80 ALA A CA 1
ATOM 699 C C . ALA A 1 80 ? -2.446 -7.223 9.269 1.00 67.44 80 ALA A C 1
ATOM 701 O O . ALA A 1 80 ? -1.883 -6.690 8.315 1.00 67.44 80 ALA A O 1
ATOM 702 N N . ARG A 1 81 ? -1.786 -7.544 10.386 1.00 71.19 81 ARG A N 1
ATOM 703 C CA . ARG A 1 81 ? -0.348 -7.342 10.559 1.00 71.19 81 ARG A CA 1
ATOM 704 C C . ARG A 1 81 ? 0.464 -8.252 9.644 1.00 71.19 81 ARG A C 1
ATOM 706 O O . ARG A 1 81 ? 1.311 -7.750 8.915 1.00 71.19 81 ARG A O 1
ATOM 713 N N . ARG A 1 82 ? 0.203 -9.563 9.651 1.00 74.12 82 ARG A N 1
ATOM 714 C CA . ARG A 1 82 ? 0.894 -10.521 8.770 1.00 74.12 82 ARG A CA 1
ATOM 715 C C . ARG A 1 82 ? 0.741 -10.122 7.307 1.00 74.12 82 ARG A C 1
ATOM 717 O O . ARG A 1 82 ? 1.681 -10.220 6.530 1.00 74.12 82 ARG A O 1
ATOM 724 N N . PHE A 1 83 ? -0.449 -9.663 6.948 1.00 70.62 83 PHE A N 1
ATOM 725 C CA . PHE A 1 83 ? -0.740 -9.146 5.626 1.00 70.62 83 PHE A CA 1
ATOM 726 C C . PHE A 1 83 ? 0.098 -7.915 5.285 1.00 70.62 83 PHE A C 1
ATOM 728 O O . PHE A 1 83 ? 0.683 -7.865 4.209 1.00 70.62 83 PHE A O 1
ATOM 735 N N . LEU A 1 84 ? 0.161 -6.929 6.186 1.00 70.31 84 LEU A N 1
ATOM 736 C CA . LEU A 1 84 ? 0.975 -5.734 5.989 1.00 70.31 84 LEU A CA 1
ATOM 737 C C . LEU A 1 84 ? 2.441 -6.134 5.785 1.00 70.31 84 LEU A C 1
ATOM 739 O O . LEU A 1 84 ? 3.070 -5.683 4.838 1.00 70.31 84 LEU A O 1
ATOM 743 N N . GLU A 1 85 ? 2.955 -7.035 6.620 1.00 73.44 85 GLU A N 1
ATOM 744 C CA . GLU A 1 85 ? 4.320 -7.553 6.511 1.00 73.44 85 GLU A CA 1
ATOM 745 C C . GLU A 1 85 ? 4.566 -8.261 5.163 1.00 73.44 85 GLU A C 1
ATOM 747 O O . GLU A 1 85 ? 5.559 -7.963 4.507 1.00 73.44 85 GLU A O 1
ATOM 752 N N . GLU A 1 86 ? 3.664 -9.137 4.702 1.00 74.81 86 GLU A N 1
ATOM 753 C CA . GLU A 1 86 ? 3.788 -9.831 3.407 1.00 74.81 86 GLU A CA 1
ATOM 754 C C . GLU A 1 86 ? 3.732 -8.844 2.236 1.00 74.81 86 GLU A C 1
ATOM 756 O O . GLU A 1 86 ? 4.575 -8.877 1.337 1.00 74.81 86 GLU A O 1
ATOM 761 N N . ALA A 1 87 ? 2.774 -7.923 2.265 1.00 70.62 87 ALA A N 1
ATOM 762 C CA . ALA A 1 87 ? 2.522 -7.010 1.168 1.00 70.62 87 ALA A CA 1
ATOM 763 C C . ALA A 1 87 ? 3.654 -5.984 0.985 1.00 70.62 87 ALA A C 1
ATOM 765 O O . ALA A 1 87 ? 3.948 -5.593 -0.141 1.00 70.62 87 ALA A O 1
ATOM 766 N N . LEU A 1 88 ? 4.369 -5.630 2.056 1.00 70.38 88 LEU A N 1
ATOM 767 C CA . LEU A 1 88 ? 5.531 -4.737 2.016 1.00 70.38 88 LEU A CA 1
ATOM 768 C C . LEU A 1 88 ? 6.806 -5.377 1.442 1.00 70.38 88 LEU A C 1
ATOM 770 O O . LEU A 1 88 ? 7.775 -4.666 1.194 1.00 70.38 88 LEU A O 1
ATOM 774 N N . THR A 1 89 ? 6.812 -6.687 1.168 1.00 73.44 89 THR A N 1
ATOM 775 C CA . THR A 1 89 ? 7.959 -7.364 0.523 1.00 73.44 89 THR A CA 1
ATOM 776 C C . THR A 1 89 ? 7.963 -7.269 -1.004 1.00 73.44 89 THR A C 1
ATOM 778 O O . THR A 1 89 ? 8.975 -7.542 -1.650 1.00 73.44 89 THR A O 1
ATOM 781 N N . TYR A 1 90 ? 6.838 -6.883 -1.598 1.00 68.75 90 TYR A N 1
ATOM 782 C CA . TYR A 1 90 ? 6.654 -6.857 -3.044 1.00 68.75 90 TYR A CA 1
ATOM 783 C C . TYR A 1 90 ? 7.019 -5.536 -3.757 1.00 68.75 90 TYR A C 1
ATOM 785 O O . TYR A 1 90 ? 7.485 -5.624 -4.898 1.00 68.75 90 TYR A O 1
ATOM 793 N N . PRO A 1 91 ? 6.843 -4.329 -3.172 1.00 70.62 91 PRO A N 1
ATOM 794 C CA . PRO A 1 91 ? 7.157 -3.078 -3.853 1.00 70.62 91 PRO A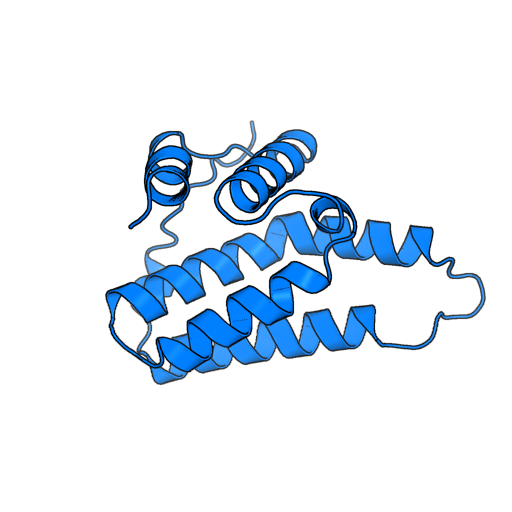 CA 1
ATOM 795 C C . PRO A 1 91 ? 8.671 -2.965 -4.050 1.00 70.62 91 PRO A C 1
ATOM 797 O O . PRO A 1 91 ? 9.415 -2.958 -3.065 1.00 70.62 91 PRO A O 1
ATOM 800 N N . PRO A 1 92 ? 9.158 -2.831 -5.299 1.00 67.31 92 PRO A N 1
ATOM 801 C CA . PRO A 1 92 ? 10.592 -2.739 -5.570 1.00 67.31 92 PRO A CA 1
ATOM 802 C C . PRO A 1 92 ? 11.272 -1.585 -4.821 1.00 67.31 92 PRO A C 1
ATOM 804 O O . PRO A 1 92 ? 12.387 -1.745 -4.338 1.00 67.31 92 PRO A O 1
ATOM 807 N N . PHE A 1 93 ? 10.573 -0.457 -4.644 1.00 66.38 93 PHE A N 1
ATOM 808 C CA . PHE A 1 93 ? 11.083 0.739 -3.963 1.00 66.38 93 PHE A CA 1
ATOM 809 C C . PHE A 1 93 ? 11.210 0.610 -2.435 1.00 66.38 93 PHE A C 1
ATOM 811 O O . PHE A 1 93 ? 11.784 1.499 -1.813 1.00 66.38 93 PHE A O 1
ATOM 818 N N . LEU A 1 94 ? 10.701 -0.467 -1.822 1.00 68.38 94 LEU A N 1
ATOM 819 C CA . LEU A 1 94 ? 10.891 -0.748 -0.391 1.00 68.38 94 LEU A CA 1
ATOM 820 C C . LEU A 1 94 ? 11.945 -1.818 -0.111 1.00 68.38 94 LEU A C 1
ATOM 822 O O . LEU A 1 94 ? 12.314 -2.010 1.046 1.00 68.38 94 LEU A O 1
ATOM 826 N N . ARG A 1 95 ? 12.436 -2.505 -1.150 1.00 69.62 95 ARG A N 1
ATOM 827 C CA . ARG A 1 95 ? 13.319 -3.674 -1.020 1.00 69.62 95 ARG A CA 1
ATOM 828 C C . ARG A 1 95 ? 14.587 -3.383 -0.210 1.00 69.62 95 ARG A C 1
ATOM 830 O O . ARG A 1 95 ? 15.029 -4.252 0.534 1.00 69.62 95 ARG A O 1
ATOM 837 N N . ASP A 1 96 ? 15.107 -2.161 -0.328 1.00 67.31 96 ASP A N 1
ATOM 838 C CA . ASP A 1 96 ? 16.342 -1.709 0.326 1.00 67.31 96 ASP A CA 1
ATOM 839 C C . ASP A 1 96 ? 16.103 -0.644 1.412 1.00 67.31 96 ASP A C 1
ATOM 841 O O . ASP A 1 96 ? 17.046 -0.033 1.915 1.00 67.31 96 ASP A O 1
ATOM 845 N N . VAL A 1 97 ? 14.844 -0.384 1.774 1.00 64.88 97 VAL A N 1
ATOM 846 C CA . VAL A 1 97 ? 14.497 0.607 2.798 1.00 64.88 97 VAL A CA 1
ATOM 847 C C . VAL A 1 97 ? 14.445 -0.096 4.155 1.00 64.88 97 VAL A C 1
ATOM 849 O O . VAL A 1 97 ? 13.866 -1.177 4.271 1.00 64.88 97 VAL A O 1
ATOM 852 N N . GLU A 1 98 ? 15.054 0.501 5.186 1.00 62.22 98 GLU A N 1
ATOM 853 C CA . GLU A 1 98 ? 14.930 -0.003 6.560 1.00 62.22 98 GLU A CA 1
ATOM 854 C C . GLU A 1 98 ? 13.452 -0.107 6.974 1.00 62.22 98 GLU A C 1
ATOM 856 O O . GLU A 1 98 ? 12.581 0.562 6.416 1.00 62.22 98 GLU A O 1
ATOM 861 N N . TYR A 1 99 ? 13.172 -0.982 7.943 1.00 64.38 99 TYR A N 1
ATOM 862 C CA . TYR A 1 99 ? 11.819 -1.271 8.425 1.00 64.38 99 TYR A CA 1
ATOM 863 C C . TYR A 1 99 ? 11.104 -0.008 8.965 1.00 64.38 99 TYR A C 1
ATOM 865 O O . TYR A 1 99 ? 11.574 1.126 8.859 1.00 64.38 99 TYR A O 1
ATOM 873 N N . TRP A 1 100 ? 9.925 -0.175 9.558 1.00 59.94 100 TRP A N 1
ATOM 874 C CA . TRP A 1 100 ? 9.129 0.935 10.089 1.00 59.94 100 TRP A CA 1
ATOM 875 C C . TRP A 1 100 ? 9.948 1.935 10.936 1.00 59.94 100 TRP A C 1
ATOM 877 O O . TRP A 1 100 ? 10.652 1.490 11.848 1.00 59.94 100 TRP A O 1
ATOM 887 N N . PRO A 1 101 ? 9.845 3.265 10.706 1.00 65.06 101 PRO A N 1
ATOM 888 C CA . PRO A 1 101 ? 8.861 3.987 9.881 1.00 65.06 101 PRO A CA 1
ATOM 889 C C . PRO A 1 101 ? 9.306 4.335 8.443 1.00 65.06 101 PRO A C 1
ATOM 891 O O . PRO A 1 101 ? 8.527 4.934 7.701 1.00 65.06 101 PRO A O 1
ATOM 894 N N . ALA A 1 102 ? 10.524 3.979 8.018 1.00 69.00 102 ALA A N 1
ATOM 895 C CA . ALA A 1 102 ? 11.087 4.444 6.743 1.00 69.00 102 ALA A CA 1
ATOM 896 C C . ALA A 1 102 ? 10.311 3.938 5.510 1.00 69.00 102 ALA A C 1
ATOM 898 O O . ALA A 1 102 ? 10.195 4.651 4.513 1.00 69.00 102 ALA A O 1
ATOM 899 N N . TRP A 1 103 ? 9.682 2.763 5.606 1.00 70.44 103 TRP A N 1
ATOM 900 C CA . TRP A 1 103 ? 8.754 2.260 4.589 1.00 70.44 103 TRP A CA 1
ATOM 901 C C . TRP A 1 103 ? 7.565 3.190 4.327 1.00 70.44 103 TRP A C 1
ATOM 903 O O . TRP A 1 103 ? 7.200 3.405 3.174 1.00 70.44 103 TRP A O 1
ATOM 913 N N . MET A 1 104 ? 6.985 3.787 5.370 1.00 71.31 104 MET A N 1
ATOM 914 C CA . MET A 1 104 ? 5.855 4.709 5.209 1.00 71.31 104 MET A CA 1
ATOM 915 C C . MET A 1 104 ? 6.264 6.001 4.534 1.00 71.31 104 MET A C 1
ATOM 917 O O . MET A 1 104 ? 5.552 6.507 3.672 1.00 71.31 104 MET A O 1
ATOM 921 N N . GLU A 1 105 ? 7.431 6.508 4.906 1.00 74.12 105 GLU A N 1
ATOM 922 C CA . GLU A 1 105 ? 7.982 7.705 4.297 1.00 74.12 105 GLU A CA 1
ATOM 923 C C . GLU A 1 105 ? 8.255 7.487 2.802 1.00 74.12 105 GLU A C 1
ATOM 925 O O . GLU A 1 105 ? 7.874 8.317 1.978 1.00 74.12 105 GLU A O 1
ATOM 930 N N . ALA A 1 106 ? 8.818 6.333 2.430 1.00 74.19 106 ALA A N 1
ATOM 931 C CA . ALA A 1 106 ? 9.031 5.965 1.032 1.00 74.19 106 ALA A CA 1
ATOM 932 C C . ALA A 1 106 ? 7.713 5.882 0.238 1.00 74.19 106 ALA A C 1
ATOM 934 O O . ALA A 1 106 ? 7.660 6.352 -0.899 1.00 74.19 106 ALA A O 1
ATOM 935 N N . PHE A 1 107 ? 6.632 5.370 0.837 1.00 72.38 107 PHE A N 1
ATOM 936 C CA . PHE A 1 107 ? 5.302 5.403 0.217 1.00 72.38 107 PHE A CA 1
ATOM 937 C C . PHE A 1 107 ? 4.788 6.815 -0.028 1.00 72.38 107 PHE A C 1
ATOM 939 O O . PHE A 1 107 ? 4.256 7.089 -1.104 1.00 72.38 107 PHE A O 1
ATOM 946 N N . PHE A 1 108 ? 4.920 7.707 0.954 1.00 73.75 108 PHE A N 1
ATOM 947 C CA . PHE A 1 108 ? 4.457 9.086 0.817 1.00 73.75 108 PHE A CA 1
ATOM 948 C C . PHE A 1 108 ? 5.222 9.822 -0.276 1.00 73.75 108 PHE A C 1
ATOM 950 O O . PHE A 1 108 ? 4.602 10.442 -1.136 1.00 73.75 108 PHE A O 1
ATOM 957 N N . LEU A 1 109 ? 6.546 9.674 -0.306 1.00 76.31 109 LEU A N 1
ATOM 958 C CA . LEU A 1 109 ? 7.384 10.261 -1.348 1.00 76.31 109 LEU A CA 1
ATOM 959 C C . LEU A 1 109 ? 7.043 9.705 -2.737 1.00 76.31 109 LEU A C 1
ATOM 961 O O . LEU A 1 109 ? 6.977 10.462 -3.705 1.00 76.31 109 LEU A O 1
ATOM 965 N N . HIS A 1 110 ? 6.787 8.398 -2.842 1.00 74.38 110 HIS A N 1
ATOM 966 C CA . HIS A 1 110 ? 6.380 7.775 -4.100 1.00 74.38 110 HIS A CA 1
ATOM 967 C C . HIS A 1 110 ? 5.027 8.306 -4.587 1.00 74.38 110 HIS A C 1
ATOM 969 O O . HIS A 1 110 ? 4.887 8.667 -5.754 1.00 74.38 110 HIS A O 1
ATOM 975 N N . ALA A 1 111 ? 4.050 8.419 -3.690 1.00 70.12 111 ALA A N 1
ATOM 976 C CA . ALA A 1 111 ? 2.752 8.995 -4.000 1.00 70.12 111 ALA A CA 1
ATOM 977 C C . ALA A 1 111 ? 2.873 10.453 -4.470 1.00 70.12 111 ALA A C 1
ATOM 979 O O . ALA A 1 111 ? 2.346 10.811 -5.525 1.00 70.12 111 ALA A O 1
ATOM 980 N N . GLU A 1 112 ? 3.607 11.281 -3.725 1.00 73.81 112 GLU A N 1
ATOM 981 C CA . GLU A 1 112 ? 3.859 12.686 -4.062 1.00 73.81 112 GLU A CA 1
ATOM 982 C C . GLU A 1 112 ? 4.496 12.831 -5.453 1.00 73.81 112 GLU A C 1
ATOM 984 O O . GLU A 1 112 ? 4.063 13.669 -6.249 1.00 73.81 112 GLU A O 1
ATOM 989 N N . ALA A 1 113 ? 5.442 11.952 -5.804 1.00 75.88 113 ALA A N 1
ATOM 990 C CA . ALA A 1 113 ? 6.044 11.904 -7.138 1.00 75.88 113 ALA A CA 1
ATOM 991 C C . ALA A 1 113 ? 5.030 11.599 -8.262 1.00 75.88 113 ALA A C 1
ATOM 993 O O . ALA A 1 113 ? 5.230 12.028 -9.396 1.00 75.88 113 ALA A O 1
ATOM 994 N N . HIS A 1 114 ? 3.917 10.931 -7.946 1.00 70.56 114 HIS A N 1
ATOM 995 C CA . HIS A 1 114 ? 2.832 10.599 -8.879 1.00 70.56 114 HIS A CA 1
ATOM 996 C C . HIS A 1 114 ? 1.649 11.581 -8.793 1.00 70.56 114 HIS A C 1
ATOM 998 O O . HIS A 1 114 ? 0.517 11.264 -9.169 1.00 70.56 114 HIS A O 1
ATOM 1004 N N . GLY A 1 115 ? 1.894 12.801 -8.300 1.00 67.56 115 GLY A N 1
ATOM 1005 C CA . GLY A 1 115 ? 0.902 13.881 -8.274 1.00 67.56 115 GLY A CA 1
ATOM 1006 C C . GLY A 1 115 ? -0.210 13.671 -7.249 1.00 67.56 115 GLY A C 1
ATOM 1007 O O . GLY A 1 115 ? -1.279 14.282 -7.345 1.00 67.56 115 GLY A O 1
ATOM 1008 N N . LYS A 1 116 ? 0.032 12.792 -6.281 1.00 66.75 116 LYS A N 1
ATOM 1009 C CA . LYS A 1 116 ? -0.825 12.590 -5.126 1.00 66.75 116 LYS A CA 1
ATOM 1010 C C . LYS A 1 116 ? -0.420 13.543 -3.998 1.00 66.75 116 LYS A C 1
ATOM 1012 O O . LYS A 1 116 ? 0.744 13.883 -3.864 1.00 66.75 116 LYS A O 1
ATOM 1017 N N . GLU A 1 117 ? -1.359 13.975 -3.167 1.00 65.19 117 GLU A N 1
ATOM 1018 C CA . GLU A 1 117 ? -1.073 14.927 -2.083 1.00 65.19 117 GLU A CA 1
ATOM 1019 C C . GLU A 1 117 ? -1.314 14.259 -0.736 1.00 65.19 117 GLU A C 1
ATOM 1021 O O . GLU A 1 117 ? -2.461 14.044 -0.407 1.00 65.19 117 GLU A O 1
ATOM 1026 N N . VAL A 1 118 ? -0.293 13.945 0.060 1.00 63.72 118 VAL A N 1
ATOM 1027 C CA . VAL A 1 118 ? -0.468 13.297 1.374 1.00 63.72 118 VAL A CA 1
ATOM 1028 C C . VAL A 1 118 ? -0.901 14.320 2.434 1.00 63.72 118 VAL A C 1
ATOM 1030 O O . VAL A 1 118 ? -0.165 15.271 2.689 1.00 63.72 118 VAL A O 1
ATOM 1033 N N . ALA A 1 119 ? -2.044 14.124 3.111 1.00 66.62 119 ALA A N 1
ATOM 1034 C CA . ALA A 1 119 ? -2.425 15.000 4.225 1.00 66.62 119 ALA A CA 1
ATOM 1035 C C . ALA A 1 119 ? -1.381 14.944 5.368 1.00 66.62 119 ALA A C 1
ATOM 1037 O O . ALA A 1 119 ? -1.069 13.844 5.852 1.00 66.62 119 ALA A O 1
ATOM 1038 N N . PRO A 1 120 ? -0.870 16.096 5.848 1.00 69.19 120 PRO A N 1
ATOM 1039 C CA . PRO A 1 120 ? 0.148 16.152 6.900 1.00 69.19 120 PRO A CA 1
ATOM 1040 C C . PRO A 1 120 ? -0.237 15.399 8.177 1.00 69.19 120 PRO A C 1
ATOM 1042 O O . PRO A 1 120 ? 0.598 14.727 8.783 1.00 69.19 120 PRO A O 1
ATOM 1045 N N . GLU A 1 121 ? -1.509 15.461 8.570 1.00 61.84 121 GLU A N 1
ATOM 1046 C CA . GLU A 1 121 ? -2.040 14.802 9.765 1.00 61.84 121 GLU A CA 1
ATOM 1047 C C . GLU A 1 121 ? -1.933 13.283 9.663 1.00 61.84 121 GLU A C 1
ATOM 1049 O O . GLU A 1 121 ? -1.657 12.593 10.643 1.00 61.84 121 GLU A O 1
ATOM 1054 N N . ALA A 1 122 ? -2.123 12.745 8.465 1.00 59.97 122 ALA A N 1
ATOM 1055 C CA . ALA A 1 122 ? -2.098 11.316 8.261 1.00 59.97 122 ALA A CA 1
ATOM 1056 C C . ALA A 1 122 ? -0.677 10.756 8.174 1.00 59.97 122 ALA A C 1
ATOM 1058 O O . ALA A 1 122 ? -0.389 9.703 8.745 1.00 59.97 122 ALA A O 1
ATOM 1059 N N . ARG A 1 123 ? 0.229 11.512 7.541 1.00 70.44 123 ARG A N 1
ATOM 1060 C CA . ARG A 1 123 ? 1.672 11.250 7.581 1.00 70.44 123 ARG A CA 1
ATOM 1061 C C . ARG A 1 123 ? 2.173 11.229 9.024 1.00 70.44 123 ARG A C 1
ATOM 1063 O O . ARG A 1 123 ? 2.841 10.279 9.421 1.00 70.44 123 ARG A O 1
ATOM 1070 N N . ALA A 1 124 ? 1.774 12.210 9.835 1.00 66.44 124 ALA A N 1
ATOM 1071 C CA . ALA A 1 124 ? 2.128 12.269 11.251 1.00 66.44 124 ALA A CA 1
ATOM 1072 C C . ALA A 1 124 ? 1.568 11.084 12.061 1.00 66.44 124 ALA A C 1
ATOM 1074 O O . ALA A 1 124 ? 2.304 10.499 12.852 1.00 66.44 124 ALA A O 1
ATOM 1075 N N . ASN A 1 125 ? 0.303 10.703 11.862 1.00 61.41 125 ASN A N 1
ATOM 1076 C CA . ASN A 1 125 ? -0.315 9.595 12.601 1.00 61.41 125 ASN A CA 1
ATOM 1077 C C . ASN A 1 125 ? 0.345 8.240 12.311 1.00 61.41 125 ASN A C 1
ATOM 1079 O O . ASN A 1 125 ? 0.452 7.406 13.204 1.00 61.41 125 ASN A O 1
ATOM 1083 N N . LEU A 1 126 ? 0.799 8.012 11.078 1.00 61.47 126 LEU A N 1
ATOM 1084 C CA . LEU A 1 126 ? 1.437 6.748 10.710 1.00 61.47 126 LEU A CA 1
ATOM 1085 C C . LEU A 1 126 ? 2.916 6.718 11.092 1.00 61.47 126 LEU A C 1
ATOM 1087 O O . LEU A 1 126 ? 3.385 5.721 11.629 1.00 61.47 126 LEU A O 1
ATOM 1091 N N . LEU A 1 127 ? 3.658 7.809 10.900 1.00 65.00 127 LEU A N 1
ATOM 1092 C CA . LEU A 1 127 ? 5.081 7.836 11.251 1.00 65.00 127 LEU A CA 1
ATOM 1093 C C . LEU A 1 127 ? 5.327 7.774 12.762 1.00 65.00 127 LEU A C 1
ATOM 1095 O O . LEU A 1 127 ? 6.307 7.169 13.190 1.00 65.00 127 LEU A O 1
ATOM 1099 N N . ASN A 1 128 ? 4.442 8.362 13.571 1.00 61.97 128 ASN A N 1
ATOM 1100 C CA . ASN A 1 128 ? 4.617 8.406 15.026 1.00 61.97 128 ASN A CA 1
ATOM 1101 C C . ASN A 1 128 ? 4.167 7.130 15.746 1.00 61.97 128 ASN A C 1
ATOM 1103 O O . ASN A 1 128 ? 4.321 7.044 16.963 1.00 61.97 128 ASN A O 1
ATOM 1107 N N . GLY A 1 129 ? 3.672 6.139 14.999 1.00 52.91 129 GLY A N 1
ATOM 1108 C CA . GLY A 1 129 ? 3.059 4.958 15.577 1.00 52.91 129 GLY A CA 1
ATOM 1109 C C . GLY A 1 129 ? 1.696 5.304 16.165 1.00 52.91 129 GLY A C 1
ATOM 1110 O O . GLY A 1 129 ? 1.524 6.267 16.907 1.00 52.91 129 GLY A O 1
ATOM 1111 N N . LEU A 1 130 ? 0.721 4.502 15.778 1.00 45.91 130 LEU A N 1
ATOM 1112 C CA . LEU A 1 130 ? -0.585 4.438 16.405 1.00 45.91 130 LEU A CA 1
ATOM 1113 C C . LEU A 1 130 ? -0.528 4.344 17.939 1.00 45.91 130 LEU A C 1
ATOM 1115 O O . LEU A 1 130 ? 0.308 3.559 18.446 1.00 45.91 130 LEU A O 1
#